Protein AF-A0A919LHZ7-F1 (afdb_monomer)

Mean predicted aligned error: 15.39 Å

pLDDT: mean 71.21, std 17.76, range [36.72, 90.56]

Structure (mmCIF, N/CA/C/O backbone):
data_AF-A0A919LHZ7-F1
#
_entry.id   AF-A0A919LHZ7-F1
#
loop_
_atom_site.group_PDB
_atom_site.id
_atom_site.type_symbol
_atom_site.label_atom_id
_atom_site.label_alt_id
_atom_site.label_comp_id
_atom_site.label_asym_id
_atom_site.label_entity_id
_atom_site.label_seq_id
_atom_site.pdbx_PDB_ins_code
_atom_site.Cartn_x
_atom_site.Cartn_y
_atom_site.Cartn_z
_atom_site.occupancy
_atom_site.B_iso_or_equiv
_atom_site.auth_seq_id
_atom_site.auth_comp_id
_atom_site.auth_asym_id
_atom_site.auth_atom_id
_atom_site.pdbx_PDB_model_num
ATOM 1 N N . MET A 1 1 ? 5.874 -13.457 20.932 1.00 38.28 1 MET A N 1
ATOM 2 C CA . MET A 1 1 ? 6.567 -12.184 20.633 1.00 38.28 1 MET A CA 1
ATOM 3 C C . MET A 1 1 ? 5.510 -11.170 20.214 1.00 38.28 1 MET A C 1
ATOM 5 O O . MET A 1 1 ? 5.205 -11.027 19.039 1.00 38.28 1 MET A O 1
ATOM 9 N N . SER A 1 2 ? 4.861 -10.580 21.219 1.00 45.81 2 SER A N 1
ATOM 10 C CA . SER A 1 2 ? 3.671 -9.735 21.088 1.00 45.81 2 SER A CA 1
ATOM 11 C C . SER A 1 2 ? 4.094 -8.275 21.215 1.00 45.81 2 SER A C 1
ATOM 13 O O . SER A 1 2 ? 4.614 -7.880 22.255 1.00 45.81 2 SER A O 1
ATOM 15 N N . ALA A 1 3 ? 3.925 -7.485 20.155 1.00 51.75 3 ALA A N 1
ATOM 16 C CA . ALA A 1 3 ? 4.200 -6.053 20.190 1.00 51.75 3 ALA A CA 1
ATOM 17 C C . ALA A 1 3 ? 3.060 -5.324 20.919 1.00 51.75 3 ALA A C 1
ATOM 19 O O . ALA A 1 3 ? 1.885 -5.505 20.598 1.00 51.75 3 ALA A O 1
ATOM 20 N N . GLY A 1 4 ? 3.430 -4.530 21.925 1.00 47.06 4 GLY A N 1
ATOM 21 C CA . GLY A 1 4 ? 2.524 -3.827 22.826 1.00 47.06 4 GLY A CA 1
ATOM 22 C C . GLY A 1 4 ? 1.516 -2.937 22.101 1.00 47.06 4 GLY A C 1
ATOM 23 O O . GLY A 1 4 ? 1.873 -1.977 21.420 1.00 47.06 4 GLY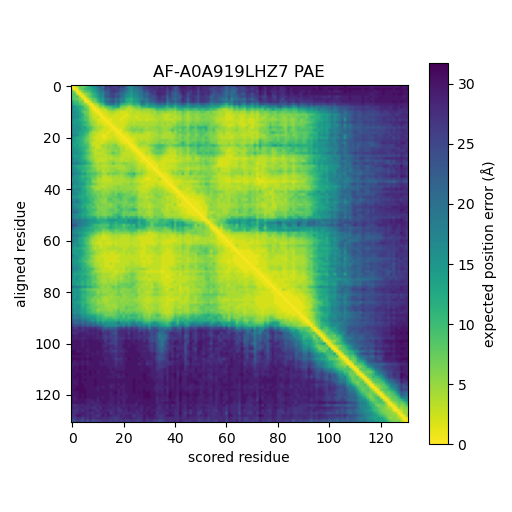 A O 1
ATOM 24 N N . THR A 1 5 ? 0.238 -3.248 22.304 1.00 53.88 5 THR A N 1
ATOM 25 C CA . THR A 1 5 ? -0.889 -2.359 22.016 1.00 53.88 5 THR A CA 1
ATOM 26 C C . THR A 1 5 ? -1.008 -1.378 23.179 1.00 53.88 5 THR A C 1
ATOM 28 O O . THR A 1 5 ? -1.475 -1.743 24.254 1.00 53.88 5 THR A O 1
ATOM 31 N N . GLY A 1 6 ? -0.555 -0.139 22.991 1.00 54.94 6 GLY A N 1
ATOM 32 C CA . GLY A 1 6 ? -0.866 0.946 23.922 1.00 54.94 6 GLY A CA 1
ATOM 33 C C . GLY A 1 6 ? -2.350 1.328 23.801 1.00 54.94 6 GLY A C 1
ATOM 34 O O . GLY A 1 6 ? -2.833 1.488 22.675 1.00 54.94 6 GLY A O 1
ATOM 35 N N . PRO A 1 7 ? -3.098 1.480 24.906 1.00 58.84 7 PRO A N 1
ATOM 36 C CA . PRO A 1 7 ? -4.520 1.792 24.853 1.00 58.84 7 PRO A CA 1
ATOM 37 C C . PRO A 1 7 ? -4.721 3.220 24.322 1.00 58.84 7 PRO A C 1
ATOM 39 O O . PRO A 1 7 ? -4.261 4.186 24.924 1.00 58.84 7 PRO A O 1
ATOM 42 N N . GLY A 1 8 ? -5.388 3.358 23.169 1.00 60.06 8 GLY A N 1
ATOM 43 C CA . GLY A 1 8 ? -5.963 4.636 22.720 1.00 60.06 8 GLY A CA 1
ATOM 44 C C . GLY A 1 8 ? -5.755 5.026 21.253 1.00 60.06 8 GLY A C 1
ATOM 45 O O . GLY A 1 8 ? -6.467 5.897 20.759 1.00 60.06 8 GLY A O 1
ATOM 46 N N . ARG A 1 9 ? -4.836 4.399 20.505 1.00 69.00 9 ARG A N 1
ATOM 47 C CA . ARG A 1 9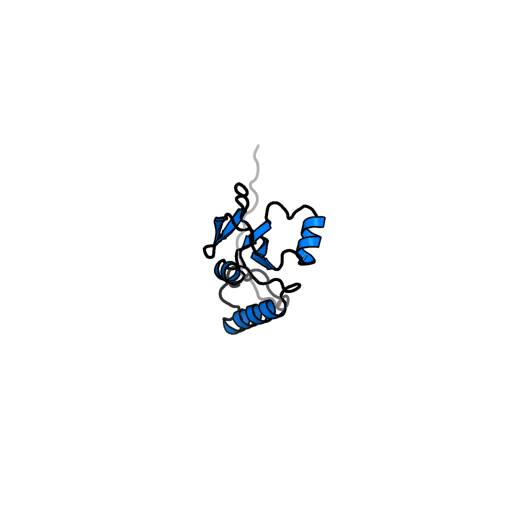 ? -4.625 4.746 19.083 1.00 69.00 9 ARG A CA 1
ATOM 48 C C . ARG A 1 9 ? -5.386 3.782 18.180 1.00 69.00 9 ARG A C 1
ATOM 50 O O . ARG A 1 9 ? -4.949 2.665 17.941 1.00 69.00 9 ARG A O 1
ATOM 57 N N . THR A 1 10 ? -6.539 4.226 17.686 1.00 79.94 10 THR A N 1
ATOM 58 C CA . THR A 1 10 ? -7.303 3.483 16.677 1.00 79.94 10 THR A CA 1
ATOM 59 C C . THR A 1 10 ? -6.821 3.870 15.282 1.00 79.94 10 THR A C 1
ATOM 61 O O . THR A 1 10 ? -6.900 5.036 14.896 1.00 79.94 10 THR A O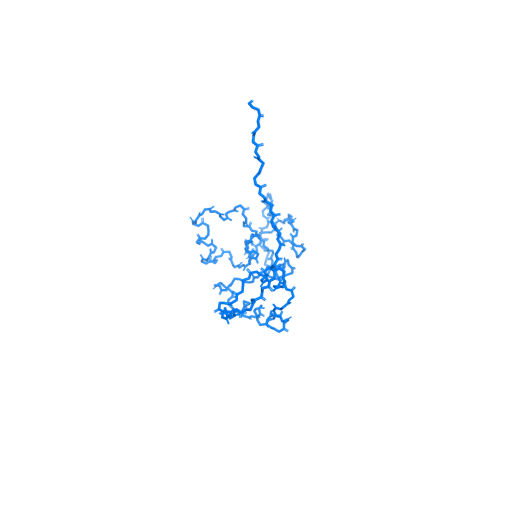 1
ATOM 64 N N . TYR A 1 11 ? -6.352 2.897 14.511 1.00 83.94 11 TYR A N 1
ATOM 65 C CA . TYR A 1 11 ? -5.941 3.070 13.122 1.00 83.94 11 TYR A CA 1
ATOM 66 C C . TYR A 1 11 ? -7.093 2.727 12.181 1.00 83.94 11 TYR A C 1
ATOM 68 O O . TYR A 1 11 ? -7.845 1.785 12.419 1.00 83.94 11 TYR A O 1
ATOM 76 N N . THR A 1 12 ? -7.237 3.489 11.096 1.00 87.00 12 THR A N 1
ATOM 77 C CA . THR A 1 12 ? -8.186 3.157 10.023 1.00 87.00 12 THR A CA 1
ATOM 78 C C . THR A 1 12 ? -7.448 2.371 8.948 1.00 87.00 12 THR A C 1
ATOM 80 O O . THR A 1 12 ? -6.592 2.924 8.253 1.00 87.00 12 THR A O 1
ATOM 83 N N . LEU A 1 13 ? -7.761 1.083 8.836 1.00 89.75 13 LEU A N 1
ATOM 84 C CA . LEU A 1 13 ? -7.218 0.173 7.830 1.00 89.75 13 LEU A CA 1
ATOM 85 C C . LEU A 1 13 ? -8.278 -0.133 6.774 1.00 89.75 13 LEU A C 1
ATOM 87 O O . LEU A 1 13 ? -9.464 0.041 7.020 1.00 89.75 13 LEU A O 1
ATOM 91 N N . LEU A 1 14 ? -7.864 -0.582 5.595 1.00 90.00 14 LEU A N 1
ATOM 92 C CA . LEU A 1 14 ? -8.768 -1.058 4.556 1.00 90.00 14 LEU A CA 1
ATOM 93 C C . LEU A 1 14 ? -8.847 -2.587 4.613 1.00 90.00 14 LEU A C 1
ATOM 95 O O . LEU A 1 14 ? -7.817 -3.264 4.593 1.00 90.00 14 LEU A O 1
ATOM 99 N N . GLY A 1 15 ? -10.066 -3.111 4.707 1.00 88.12 15 GLY A N 1
ATOM 100 C CA . GLY A 1 15 ? -10.342 -4.542 4.688 1.00 88.12 15 GLY A CA 1
ATOM 101 C C . GLY A 1 15 ? -10.276 -5.134 3.277 1.00 88.12 15 GLY A C 1
ATOM 102 O O . GLY A 1 15 ? -10.154 -4.387 2.299 1.00 88.12 15 GLY A O 1
ATOM 103 N N . PRO A 1 16 ? -10.393 -6.468 3.161 1.00 87.31 16 PRO A N 1
ATOM 104 C CA . PRO A 1 16 ? -10.371 -7.162 1.873 1.00 87.31 16 PRO A CA 1
ATOM 105 C C . PRO A 1 16 ? -11.554 -6.753 0.984 1.00 87.31 16 PRO A C 1
ATOM 107 O O . PRO A 1 16 ? -11.418 -6.716 -0.230 1.00 87.31 16 PRO A O 1
ATOM 110 N N . ASP A 1 17 ? -12.669 -6.325 1.578 1.00 84.81 17 ASP A N 1
ATOM 111 C CA . ASP A 1 17 ? -13.859 -5.846 0.860 1.00 84.81 17 ASP A CA 1
ATOM 112 C C . ASP A 1 17 ? -13.720 -4.405 0.336 1.00 84.81 17 ASP A C 1
ATOM 114 O O . ASP A 1 17 ? -14.680 -3.801 -0.144 1.00 84.81 17 ASP A O 1
ATOM 118 N N . GLY A 1 18 ? -12.551 -3.781 0.514 1.00 82.00 18 GLY A N 1
ATOM 119 C CA . GLY A 1 18 ? -12.330 -2.374 0.182 1.00 82.00 18 GLY A CA 1
ATOM 120 C C . GLY A 1 18 ? -12.988 -1.387 1.155 1.00 82.00 18 GLY A C 1
ATOM 121 O O . GLY A 1 18 ? -12.980 -0.177 0.908 1.00 82.00 18 GLY A O 1
ATOM 122 N N . ARG A 1 19 ? -13.547 -1.876 2.269 1.00 86.00 19 ARG A N 1
ATOM 123 C CA . ARG A 1 19 ? -14.194 -1.058 3.302 1.00 86.00 19 ARG A CA 1
ATOM 124 C C . ARG A 1 19 ? -13.199 -0.666 4.401 1.00 86.00 19 ARG A C 1
ATOM 126 O O . ARG A 1 19 ? -12.432 -1.519 4.851 1.00 86.00 19 ARG A O 1
ATOM 133 N N . PRO A 1 20 ? -13.181 0.603 4.847 1.00 87.56 20 PRO A N 1
ATOM 134 C CA . PRO A 1 20 ? -12.352 1.010 5.971 1.00 87.56 20 PRO A CA 1
ATOM 135 C C . PRO A 1 20 ? -12.883 0.412 7.283 1.00 87.56 20 PRO A C 1
ATOM 137 O O . PRO A 1 20 ? -14.077 0.498 7.560 1.00 87.56 20 PRO A O 1
ATOM 140 N N . TYR A 1 21 ? -11.999 -0.151 8.103 1.00 87.44 21 TYR A N 1
ATOM 141 C CA . TYR A 1 21 ? -12.295 -0.667 9.436 1.00 87.44 21 TYR A CA 1
ATOM 142 C C . TYR A 1 21 ? -11.303 -0.122 10.470 1.00 87.44 21 TYR A C 1
ATOM 144 O O . TYR A 1 21 ? -10.182 0.283 10.150 1.00 87.44 21 TYR A O 1
ATOM 152 N N . ARG A 1 22 ? -11.741 -0.077 11.729 1.00 88.06 22 ARG A N 1
ATOM 153 C CA . ARG A 1 22 ? -10.934 0.388 12.860 1.00 88.06 22 ARG A CA 1
ATOM 154 C C . ARG A 1 22 ? -10.140 -0.783 13.435 1.00 88.06 22 ARG A C 1
ATOM 156 O O . ARG A 1 22 ? -10.718 -1.816 13.747 1.00 88.06 22 ARG A O 1
ATOM 163 N N . SER A 1 23 ? -8.833 -0.605 13.584 1.00 84.75 23 SER A N 1
ATOM 164 C CA . SER A 1 23 ? -7.907 -1.592 14.143 1.00 84.75 23 SER A CA 1
ATOM 165 C C . SER A 1 23 ? -7.077 -0.963 15.256 1.00 84.75 23 SER A C 1
ATOM 167 O O . SER A 1 23 ? -6.660 0.191 15.151 1.00 84.75 23 SER A O 1
ATOM 169 N N . SER A 1 24 ? -6.809 -1.722 16.315 1.00 82.25 24 SER A N 1
ATOM 170 C CA . SER A 1 24 ? -5.832 -1.358 17.350 1.00 82.25 24 SER A CA 1
ATOM 171 C C . SER A 1 24 ? -4.386 -1.535 16.874 1.00 82.25 24 SER A C 1
ATOM 173 O O . SER A 1 24 ? -3.469 -0.932 17.426 1.00 82.25 24 SER A O 1
ATOM 175 N N . VAL A 1 25 ? -4.182 -2.332 15.822 1.00 82.88 25 VAL A N 1
ATOM 176 C CA . VAL A 1 25 ? -2.873 -2.624 15.234 1.00 82.88 25 VAL A CA 1
ATOM 177 C C . VAL A 1 25 ? -2.649 -1.726 14.013 1.00 82.88 25 VAL A C 1
ATOM 179 O O . VAL A 1 25 ? -3.547 -1.630 13.165 1.00 82.88 25 VAL A O 1
ATOM 182 N N . PRO A 1 26 ? -1.480 -1.074 13.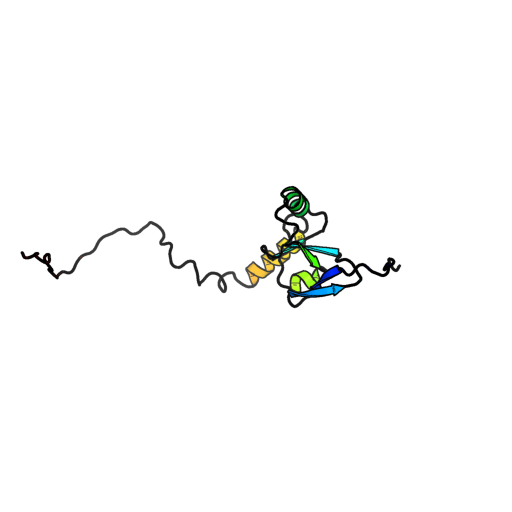883 1.00 83.44 26 PRO A N 1
ATOM 183 C CA . PRO A 1 26 ? -1.135 -0.334 12.677 1.00 83.44 26 PRO A CA 1
ATOM 184 C C . PRO A 1 26 ? -0.967 -1.283 11.482 1.00 83.44 26 PRO A C 1
ATOM 186 O O . PRO A 1 26 ? -0.474 -2.400 11.615 1.00 83.44 26 PRO A O 1
ATOM 189 N N . GLY A 1 27 ? -1.351 -0.828 10.290 1.00 84.50 27 GLY A N 1
ATOM 190 C CA . GLY A 1 27 ? -1.176 -1.612 9.067 1.00 84.50 27 GLY A CA 1
ATOM 191 C C . GLY A 1 27 ? 0.297 -1.726 8.670 1.00 84.50 27 GLY A C 1
ATOM 192 O O . GLY A 1 27 ? 1.047 -0.755 8.787 1.00 84.50 27 GLY A O 1
ATOM 193 N N . THR A 1 28 ? 0.710 -2.887 8.157 1.00 86.94 28 THR A N 1
ATOM 194 C CA . THR A 1 28 ? 2.093 -3.134 7.702 1.00 86.94 28 THR A CA 1
ATOM 195 C C . THR A 1 28 ? 2.339 -2.670 6.264 1.00 86.94 28 THR A C 1
ATOM 197 O O . THR A 1 28 ? 3.482 -2.449 5.848 1.00 86.94 28 THR A O 1
ATOM 200 N N . ARG A 1 29 ? 1.270 -2.503 5.476 1.00 88.38 29 ARG A N 1
ATOM 201 C CA . ARG A 1 29 ? 1.330 -2.059 4.078 1.00 88.38 29 ARG A CA 1
ATOM 202 C C . ARG A 1 29 ? 0.618 -0.725 3.905 1.00 88.38 29 ARG A C 1
ATOM 204 O O . ARG A 1 29 ? -0.399 -0.456 4.536 1.00 88.38 29 ARG A O 1
ATOM 211 N N . GLY A 1 30 ? 1.145 0.108 3.012 1.00 88.44 30 GLY A N 1
ATOM 212 C CA . GLY A 1 30 ? 0.553 1.395 2.652 1.00 88.44 30 GLY A CA 1
ATOM 213 C C . GLY A 1 30 ? 0.090 1.398 1.205 1.00 88.44 30 GLY A C 1
ATOM 214 O O . GLY A 1 30 ? 0.716 0.781 0.348 1.00 88.44 30 GLY A O 1
ATOM 215 N N . GLY A 1 31 ? -0.976 2.129 0.909 1.00 87.19 31 GLY A N 1
ATOM 216 C CA . GLY A 1 31 ? -1.480 2.268 -0.448 1.00 87.19 31 GLY A CA 1
ATOM 217 C C . GLY A 1 31 ? -2.009 3.650 -0.782 1.00 87.19 31 GLY A C 1
ATOM 218 O O . GLY A 1 31 ? -2.179 4.513 0.083 1.00 87.19 31 GLY A O 1
ATOM 219 N N . TYR A 1 32 ? -2.258 3.848 -2.074 1.00 84.88 32 TYR A N 1
ATOM 220 C CA . TYR A 1 32 ? -2.912 5.030 -2.616 1.00 84.88 32 TYR A CA 1
ATOM 221 C C . TYR A 1 32 ? -4.343 4.698 -3.002 1.00 84.88 32 TYR A C 1
ATOM 223 O O . TYR A 1 32 ? -4.557 3.846 -3.867 1.00 84.88 32 TYR A O 1
ATOM 231 N N . ARG A 1 33 ? -5.326 5.408 -2.445 1.00 82.31 33 ARG A N 1
ATOM 232 C CA . ARG A 1 33 ? -6.731 5.169 -2.794 1.00 82.31 33 ARG A CA 1
ATOM 233 C C . ARG A 1 33 ? -7.045 5.493 -4.259 1.00 82.31 33 ARG A C 1
ATOM 235 O O . ARG A 1 33 ? -7.682 4.683 -4.917 1.00 82.31 33 ARG A O 1
ATOM 242 N N . ARG A 1 34 ? -6.579 6.632 -4.795 1.00 80.19 34 ARG A N 1
ATOM 243 C CA . ARG A 1 34 ? -6.932 7.040 -6.175 1.00 80.19 34 ARG A CA 1
ATOM 244 C C . ARG A 1 34 ? -6.254 6.187 -7.248 1.00 80.19 34 ARG A C 1
ATOM 246 O O . ARG A 1 34 ? -6.875 5.849 -8.241 1.00 80.19 34 ARG A O 1
ATOM 253 N N . GLY A 1 35 ? -4.990 5.821 -7.038 1.00 77.06 35 GLY A N 1
ATOM 254 C CA . GLY A 1 35 ? -4.223 4.993 -7.979 1.00 77.06 35 GLY A CA 1
ATOM 255 C C . GLY A 1 35 ? -4.286 3.492 -7.700 1.00 77.06 35 GLY A C 1
ATOM 256 O O . GLY A 1 35 ? -3.509 2.758 -8.314 1.00 77.06 35 GLY A O 1
ATOM 257 N N . ARG A 1 36 ? -5.139 3.074 -6.745 1.00 85.88 36 ARG A N 1
ATOM 258 C CA . ARG A 1 36 ? -5.386 1.688 -6.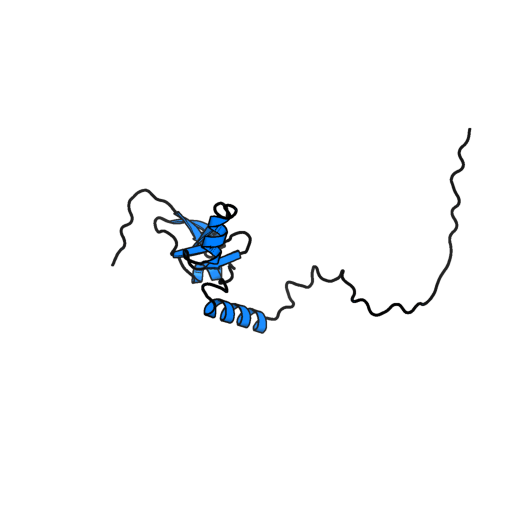301 1.00 85.88 36 ARG A CA 1
ATOM 259 C C . ARG A 1 36 ? -4.110 0.849 -6.257 1.00 85.88 36 ARG A C 1
ATOM 261 O O . ARG A 1 36 ? -4.055 -0.245 -6.800 1.00 85.88 36 ARG A O 1
ATOM 268 N N . LEU A 1 37 ? -3.055 1.396 -5.657 1.00 88.00 37 LEU A N 1
ATOM 269 C CA . LEU A 1 37 ? -1.752 0.738 -5.546 1.00 88.00 37 LEU A CA 1
ATOM 270 C C . LEU A 1 37 ? -1.420 0.478 -4.084 1.00 88.00 37 LEU A C 1
ATOM 272 O O . LEU A 1 37 ? -1.730 1.316 -3.238 1.00 88.00 37 LEU A O 1
ATOM 276 N N . TYR A 1 38 ? -0.768 -0.640 -3.796 1.00 90.56 38 TYR A N 1
ATOM 277 C CA . TYR A 1 38 ? -0.214 -0.942 -2.483 1.00 90.56 38 TYR A CA 1
ATOM 278 C C . TYR A 1 38 ? 1.298 -1.159 -2.571 1.00 90.56 38 TYR A C 1
ATOM 280 O O . TYR A 1 38 ? 1.860 -1.501 -3.614 1.00 90.56 38 TYR A O 1
ATOM 288 N N . GLY A 1 39 ? 1.979 -0.930 -1.459 1.00 89.38 39 GLY A N 1
ATOM 289 C CA . GLY A 1 39 ? 3.415 -1.081 -1.344 1.00 89.38 39 GLY A CA 1
ATOM 290 C C . GLY A 1 39 ? 3.878 -1.029 0.104 1.00 89.38 39 GLY A C 1
ATOM 291 O O . GLY A 1 39 ? 3.088 -1.044 1.052 1.00 89.38 39 GLY A O 1
ATOM 292 N N . ARG A 1 40 ? 5.198 -0.973 0.274 1.00 86.88 40 ARG A N 1
ATOM 293 C CA . ARG A 1 40 ? 5.812 -0.785 1.591 1.00 86.88 40 ARG A CA 1
ATOM 294 C C . ARG A 1 40 ? 5.624 0.651 2.074 1.00 86.88 40 ARG A C 1
ATOM 296 O O . ARG A 1 40 ? 5.549 1.574 1.261 1.00 86.88 40 ARG A O 1
ATOM 303 N N . LEU A 1 41 ? 5.594 0.833 3.393 1.00 83.25 41 LEU A N 1
ATOM 304 C CA . LEU A 1 41 ? 5.532 2.159 4.013 1.00 83.25 41 LEU A CA 1
ATOM 305 C C . LEU A 1 41 ? 6.761 3.013 3.657 1.00 83.25 41 LEU A C 1
ATOM 307 O O . LEU A 1 41 ? 6.601 4.212 3.446 1.00 83.25 41 LEU A O 1
ATOM 311 N N . ASP A 1 42 ? 7.914 2.367 3.458 1.00 80.31 42 ASP A N 1
ATOM 312 C CA . ASP A 1 42 ? 9.205 2.983 3.104 1.00 80.31 42 ASP A CA 1
ATOM 313 C C . ASP A 1 42 ? 9.475 3.014 1.591 1.00 80.31 42 ASP A C 1
ATOM 315 O O . ASP A 1 42 ? 10.615 3.095 1.136 1.00 80.31 42 ASP A O 1
ATOM 319 N N . CYS A 1 43 ? 8.438 2.875 0.760 1.00 81.31 43 CYS A N 1
ATOM 320 C CA . CYS A 1 43 ? 8.622 2.924 -0.688 1.00 81.31 43 CYS A CA 1
ATOM 321 C C . CYS A 1 43 ? 9.125 4.320 -1.120 1.00 81.31 43 CYS A C 1
ATOM 323 O O . CYS A 1 43 ? 8.474 5.313 -0.781 1.00 81.31 43 CYS A O 1
ATOM 325 N N . PRO A 1 44 ? 10.184 4.434 -1.950 1.00 80.19 44 PRO A N 1
ATOM 326 C CA . PRO A 1 44 ? 10.648 5.722 -2.471 1.00 80.19 44 PRO A CA 1
ATOM 327 C C . PRO A 1 44 ? 9.547 6.511 -3.190 1.00 80.19 44 PRO A C 1
ATOM 329 O O . PRO A 1 44 ? 9.474 7.730 -3.066 1.00 80.19 44 PRO A O 1
ATOM 332 N N . SER A 1 45 ? 8.637 5.829 -3.894 1.00 77.44 45 SER A N 1
ATOM 333 C CA . SER A 1 45 ? 7.471 6.469 -4.516 1.00 77.44 45 SER A CA 1
ATOM 334 C C . SER A 1 45 ? 6.499 7.038 -3.483 1.00 77.44 45 SER A C 1
ATOM 336 O O . SER A 1 45 ? 5.950 8.116 -3.696 1.00 77.44 45 SER A O 1
ATOM 338 N N . ALA A 1 46 ? 6.312 6.350 -2.352 1.00 78.75 46 ALA A N 1
ATOM 339 C CA . ALA A 1 46 ? 5.489 6.847 -1.254 1.00 78.75 46 ALA A CA 1
ATOM 340 C C . ALA A 1 46 ? 6.152 8.050 -0.568 1.00 78.75 46 ALA A C 1
ATOM 342 O O . ALA A 1 46 ? 5.482 9.050 -0.332 1.00 78.75 46 ALA A O 1
ATOM 343 N N . LEU A 1 47 ? 7.466 7.998 -0.325 1.00 81.75 47 LEU A N 1
ATOM 344 C CA . LEU A 1 47 ? 8.232 9.115 0.237 1.00 81.75 47 LEU A CA 1
ATOM 345 C C . LEU A 1 47 ? 8.206 10.343 -0.681 1.00 81.75 47 LEU A C 1
ATOM 347 O O . LEU A 1 47 ? 7.927 11.444 -0.219 1.00 81.75 47 LEU A O 1
ATOM 351 N N . ARG A 1 48 ? 8.393 10.159 -1.994 1.00 80.62 48 ARG A N 1
ATOM 352 C CA . ARG A 1 48 ? 8.257 11.239 -2.987 1.00 80.62 48 ARG A CA 1
ATOM 353 C C . ARG A 1 48 ? 6.852 11.837 -2.989 1.00 80.62 48 ARG A C 1
ATOM 355 O O . ARG A 1 48 ? 6.705 13.050 -3.082 1.00 80.62 48 ARG A O 1
ATOM 362 N N . ALA A 1 49 ? 5.814 11.011 -2.880 1.00 75.56 49 ALA A N 1
ATOM 363 C CA . ALA A 1 49 ? 4.436 11.492 -2.830 1.00 75.56 49 ALA A CA 1
ATOM 364 C C . ALA A 1 49 ? 4.125 12.246 -1.524 1.00 75.56 49 ALA A C 1
ATOM 366 O O . ALA A 1 49 ? 3.389 13.231 -1.544 1.00 75.56 49 ALA A O 1
ATOM 367 N N . LEU A 1 50 ? 4.719 11.821 -0.405 1.00 77.00 50 LEU A N 1
ATOM 368 C CA . LEU A 1 50 ? 4.657 12.540 0.867 1.00 77.00 50 LEU A CA 1
ATOM 369 C C . LEU A 1 50 ? 5.398 13.879 0.798 1.00 77.00 50 LEU A C 1
ATOM 371 O O . LEU A 1 50 ? 4.851 14.876 1.257 1.00 77.00 50 LEU A O 1
ATOM 375 N N . ALA A 1 51 ? 6.581 13.917 0.180 1.00 80.06 51 ALA A N 1
ATOM 376 C CA . ALA A 1 51 ? 7.348 15.144 -0.034 1.00 80.06 51 ALA A CA 1
ATOM 377 C C . ALA A 1 51 ? 6.588 16.160 -0.903 1.00 80.06 51 ALA A C 1
ATOM 379 O O . ALA A 1 51 ? 6.661 17.357 -0.662 1.00 80.06 51 ALA A O 1
ATOM 380 N N . ARG A 1 52 ? 5.792 15.683 -1.870 1.00 76.06 52 ARG A N 1
ATOM 381 C CA . ARG A 1 52 ? 4.908 16.523 -2.696 1.00 76.06 52 ARG A CA 1
ATOM 382 C C . ARG A 1 52 ? 3.658 17.020 -1.956 1.00 76.06 52 ARG A C 1
ATOM 384 O O . ARG A 1 52 ? 2.903 17.797 -2.515 1.00 76.06 52 ARG A O 1
ATOM 391 N N . GLY A 1 53 ? 3.373 16.559 -0.737 1.00 69.75 53 GLY A N 1
ATOM 392 C CA . GLY A 1 53 ? 2.262 17.053 0.092 1.00 69.75 53 GLY A CA 1
ATOM 393 C C . GLY A 1 53 ? 0.846 16.630 -0.340 1.00 69.75 53 GLY A C 1
ATOM 394 O O . GLY A 1 53 ? -0.030 16.486 0.509 1.00 69.75 53 GLY A O 1
ATOM 395 N N . HIS A 1 54 ? 0.605 16.322 -1.616 1.00 66.81 54 HIS A N 1
ATOM 396 C CA . HIS A 1 54 ? -0.733 16.021 -2.159 1.00 66.81 54 HIS A CA 1
ATOM 397 C C . HIS A 1 54 ? -1.274 14.608 -1.833 1.00 66.81 54 HIS A C 1
ATOM 399 O O . HIS A 1 54 ? -2.312 14.197 -2.354 1.00 66.81 54 HIS A O 1
ATOM 405 N N . TYR A 1 55 ? -0.564 13.822 -1.012 1.00 64.56 55 TYR A N 1
ATOM 406 C CA . TYR A 1 55 ? -0.794 12.376 -0.864 1.00 64.56 55 TYR A CA 1
ATOM 407 C C . TYR A 1 55 ? -1.287 11.933 0.526 1.00 64.56 55 TYR A C 1
ATOM 409 O O . TYR A 1 55 ? -1.777 10.813 0.674 1.00 64.56 55 TYR A O 1
ATOM 417 N N . ARG A 1 56 ? -1.199 12.787 1.557 1.00 68.19 56 ARG A N 1
ATOM 418 C CA . ARG A 1 56 ? -1.540 12.400 2.943 1.00 68.19 56 ARG A CA 1
ATOM 419 C C . ARG A 1 56 ? -3.017 12.032 3.127 1.00 68.19 56 ARG A C 1
ATOM 421 O O . ARG A 1 56 ? -3.306 11.045 3.791 1.00 68.19 56 ARG A O 1
ATOM 428 N N . THR A 1 57 ? -3.935 12.758 2.494 1.00 73.12 57 THR A N 1
ATOM 429 C CA . THR A 1 57 ? -5.397 12.576 2.628 1.00 73.12 57 THR A CA 1
ATOM 430 C C . THR A 1 57 ? -5.947 11.318 1.957 1.00 73.12 57 THR A C 1
ATOM 432 O O . THR A 1 57 ? -7.058 10.888 2.257 1.00 73.12 57 THR A O 1
ATOM 435 N N . HIS A 1 58 ? -5.195 10.710 1.041 1.00 81.25 58 HIS A N 1
ATOM 436 C CA . HIS A 1 58 ? -5.625 9.523 0.294 1.00 81.25 58 HIS A CA 1
ATOM 437 C C . HIS A 1 58 ? -4.746 8.298 0.564 1.00 81.25 58 HIS A C 1
ATOM 439 O O . HIS A 1 58 ? -4.851 7.293 -0.152 1.00 81.25 58 HIS A O 1
ATOM 445 N N . ARG A 1 59 ? -3.880 8.383 1.581 1.00 83.62 59 ARG A N 1
ATOM 446 C CA . ARG A 1 59 ? -3.065 7.267 2.047 1.00 83.62 59 ARG A CA 1
ATOM 447 C C . ARG A 1 59 ? -3.956 6.301 2.819 1.00 83.62 59 ARG A C 1
ATOM 449 O O . ARG A 1 59 ? -4.577 6.677 3.806 1.00 83.62 59 ARG A O 1
ATOM 456 N N . VAL A 1 60 ? -4.014 5.063 2.350 1.00 86.81 60 VAL A N 1
ATOM 457 C CA . VAL A 1 60 ? -4.703 3.959 3.028 1.00 86.81 60 VAL A CA 1
ATOM 458 C C . VAL A 1 60 ? -3.671 2.984 3.571 1.00 86.81 60 VAL A C 1
ATOM 460 O O . VAL A 1 60 ? -2.547 2.923 3.067 1.00 86.81 60 VAL A O 1
ATOM 463 N N . PHE A 1 61 ? -4.041 2.229 4.595 1.00 89.12 61 PHE A N 1
ATOM 464 C CA . PHE A 1 61 ? -3.183 1.224 5.209 1.00 89.12 61 PHE A CA 1
ATOM 465 C C . PHE A 1 61 ? -3.886 -0.127 5.185 1.00 89.12 61 PHE A C 1
ATOM 467 O O . PHE A 1 61 ? -5.102 -0.187 5.337 1.00 89.12 61 PHE A O 1
ATOM 474 N N . PHE A 1 62 ? -3.124 -1.197 5.012 1.00 89.69 62 PHE A N 1
ATOM 475 C CA . PHE A 1 62 ? -3.624 -2.568 5.036 1.00 89.69 62 PHE A CA 1
ATOM 476 C C . PHE A 1 62 ? -2.905 -3.346 6.128 1.00 89.69 62 PHE A C 1
ATOM 478 O O . PHE A 1 62 ? -1.721 -3.097 6.383 1.00 89.69 62 PHE A O 1
ATOM 485 N N . ALA A 1 63 ? -3.615 -4.289 6.747 1.00 88.44 63 ALA A N 1
ATOM 486 C CA . ALA A 1 63 ? -3.012 -5.238 7.676 1.00 88.44 63 ALA A CA 1
ATOM 487 C C . ALA A 1 63 ? -1.933 -6.067 6.968 1.00 88.44 63 ALA A C 1
ATOM 489 O O . ALA A 1 63 ? -0.792 -6.078 7.422 1.00 88.44 63 ALA A O 1
ATOM 490 N N . ASP A 1 64 ? -2.272 -6.618 5.796 1.00 87.38 64 ASP A N 1
ATOM 491 C CA . ASP A 1 64 ? -1.435 -7.553 5.049 1.00 87.38 64 ASP A CA 1
ATOM 492 C C . ASP A 1 64 ? -1.490 -7.316 3.537 1.00 87.38 64 ASP A C 1
ATOM 494 O O . ASP A 1 64 ? -2.351 -6.614 3.000 1.00 87.38 64 ASP A O 1
ATOM 498 N N . GLU A 1 65 ? -0.556 -7.946 2.826 1.00 86.62 65 GLU A N 1
ATOM 499 C CA . GLU A 1 65 ? -0.520 -7.940 1.364 1.00 86.62 65 GLU A CA 1
ATOM 500 C C . GLU A 1 65 ? -1.722 -8.663 0.744 1.00 86.62 65 GLU A C 1
ATOM 502 O O . GLU A 1 65 ? -2.300 -8.157 -0.217 1.00 86.62 65 GLU A O 1
ATOM 507 N N . ALA A 1 66 ? -2.148 -9.791 1.320 1.00 87.06 66 ALA A N 1
ATOM 508 C CA . ALA A 1 66 ? -3.318 -10.530 0.846 1.00 87.06 66 ALA A CA 1
ATOM 509 C C . ALA A 1 66 ? -4.590 -9.666 0.886 1.00 87.06 66 ALA A C 1
ATOM 511 O O . ALA A 1 66 ? -5.342 -9.628 -0.085 1.00 87.06 66 ALA A O 1
ATOM 512 N N . THR A 1 67 ? -4.774 -8.892 1.960 1.00 87.62 67 THR A N 1
ATOM 513 C CA . THR A 1 67 ? -5.886 -7.946 2.121 1.00 87.62 67 THR A CA 1
ATOM 514 C C . THR A 1 67 ? -5.879 -6.867 1.041 1.00 87.62 67 THR A C 1
ATOM 516 O O . THR A 1 67 ? -6.927 -6.527 0.497 1.00 87.62 67 THR A O 1
ATOM 519 N N . ALA A 1 68 ? -4.701 -6.346 0.689 1.00 88.19 68 ALA A N 1
ATOM 520 C CA . ALA A 1 68 ? -4.574 -5.346 -0.367 1.00 88.19 68 ALA A CA 1
ATOM 521 C C . ALA A 1 68 ? -4.925 -5.916 -1.751 1.00 88.19 68 ALA A C 1
ATOM 523 O O . ALA A 1 68 ? -5.615 -5.261 -2.534 1.00 88.19 68 ALA A O 1
ATOM 524 N N . VAL A 1 69 ? -4.487 -7.145 -2.039 1.00 87.62 69 VAL A N 1
ATOM 525 C CA . VAL A 1 69 ? -4.811 -7.838 -3.292 1.00 87.62 69 VAL A CA 1
ATOM 526 C C . VAL A 1 69 ? -6.307 -8.147 -3.374 1.00 87.62 69 VAL A C 1
ATOM 528 O O . VAL A 1 69 ? -6.915 -7.867 -4.405 1.00 87.62 69 VAL A O 1
ATOM 531 N N . ALA A 1 70 ? -6.913 -8.644 -2.291 1.00 87.56 70 ALA A N 1
ATOM 532 C CA . ALA A 1 70 ? -8.351 -8.913 -2.213 1.00 87.56 70 ALA A CA 1
ATOM 533 C C . ALA A 1 70 ? -9.190 -7.641 -2.427 1.00 87.56 70 ALA A C 1
ATOM 535 O O . ALA A 1 70 ? -10.170 -7.664 -3.164 1.00 87.56 70 ALA A O 1
ATOM 536 N N . ALA A 1 71 ? -8.729 -6.501 -1.900 1.00 86.50 71 ALA A N 1
ATOM 537 C CA . ALA A 1 71 ? -9.356 -5.197 -2.114 1.00 86.50 71 ALA A CA 1
ATOM 538 C C . ALA A 1 71 ? -9.182 -4.635 -3.544 1.00 86.50 71 ALA A C 1
ATOM 540 O O . ALA A 1 71 ? -9.635 -3.523 -3.837 1.00 86.50 71 ALA A O 1
ATOM 541 N N . GLY A 1 72 ? -8.495 -5.357 -4.436 1.00 86.56 72 GLY A N 1
ATOM 542 C CA . GLY A 1 72 ? -8.270 -4.957 -5.824 1.00 86.56 72 GLY A CA 1
ATOM 543 C C . GLY A 1 72 ? -7.176 -3.904 -5.999 1.00 86.56 72 GLY A C 1
ATOM 544 O O . GLY A 1 72 ? -7.225 -3.116 -6.947 1.00 86.56 72 GLY A O 1
ATOM 545 N N . TYR A 1 73 ? -6.201 -3.844 -5.087 1.00 88.88 73 TYR A N 1
ATOM 546 C CA . TYR A 1 73 ? -5.045 -2.962 -5.231 1.00 88.88 73 TYR A CA 1
ATOM 547 C C . TYR A 1 73 ? -3.910 -3.674 -5.969 1.00 88.88 73 TYR A C 1
ATOM 549 O O . TYR A 1 73 ? -3.600 -4.836 -5.711 1.00 88.88 73 TYR A O 1
ATOM 557 N N . ARG A 1 74 ? -3.228 -2.947 -6.859 1.00 88.50 74 ARG A N 1
ATOM 558 C CA . ARG A 1 74 ? -2.056 -3.456 -7.580 1.00 88.50 74 ARG A CA 1
ATOM 559 C C . ARG A 1 74 ? -0.768 -3.297 -6.760 1.00 88.50 74 ARG A C 1
ATOM 561 O O . ARG A 1 74 ? -0.585 -2.258 -6.119 1.00 88.50 74 ARG A O 1
ATOM 568 N N . PRO A 1 75 ? 0.163 -4.258 -6.819 1.00 89.69 75 PRO A N 1
ATOM 569 C CA . PRO A 1 75 ? 1.489 -4.106 -6.223 1.00 89.69 75 PRO A CA 1
ATOM 570 C C . PRO A 1 75 ? 2.276 -2.974 -6.894 1.00 89.69 75 PRO A C 1
ATOM 572 O O . PRO A 1 75 ? 2.204 -2.759 -8.103 1.00 89.69 75 PRO A O 1
ATOM 575 N N . CYS A 1 76 ? 3.066 -2.243 -6.115 1.00 86.50 76 CYS A N 1
ATOM 576 C CA . CYS A 1 76 ? 3.947 -1.210 -6.643 1.00 86.50 76 CYS A CA 1
ATOM 577 C C . CYS A 1 76 ? 5.168 -1.824 -7.350 1.00 86.50 76 CYS A C 1
ATOM 579 O O . CYS A 1 76 ? 5.961 -2.525 -6.723 1.00 86.50 76 CYS A O 1
ATOM 581 N N . ALA A 1 77 ? 5.380 -1.461 -8.618 1.00 84.50 77 ALA A N 1
ATOM 582 C CA . ALA A 1 77 ? 6.521 -1.914 -9.421 1.00 84.50 77 ALA A CA 1
ATOM 583 C C . ALA A 1 77 ? 7.900 -1.530 -8.844 1.00 84.50 77 ALA A C 1
ATOM 585 O O . ALA A 1 77 ? 8.888 -2.183 -9.155 1.00 84.50 77 ALA A O 1
ATOM 586 N N . VAL A 1 78 ? 7.975 -0.492 -7.999 1.00 83.88 78 VAL A N 1
ATOM 587 C CA . VAL A 1 78 ? 9.242 0.009 -7.435 1.00 83.88 78 VAL A CA 1
ATOM 588 C C . VAL A 1 78 ? 9.667 -0.781 -6.200 1.00 83.88 78 VAL A C 1
ATOM 590 O O . VAL A 1 78 ? 10.806 -1.222 -6.113 1.00 83.88 78 VAL A O 1
ATOM 593 N N . CYS A 1 79 ? 8.775 -0.957 -5.219 1.00 84.94 79 CYS A N 1
ATOM 594 C CA . CYS A 1 79 ? 9.133 -1.650 -3.974 1.00 84.94 79 CYS A CA 1
ATOM 595 C C . CYS A 1 79 ? 8.822 -3.151 -3.982 1.00 84.94 79 CYS A C 1
ATOM 597 O O . CYS A 1 79 ? 9.329 -3.864 -3.119 1.00 84.94 79 CYS A O 1
ATOM 599 N N . LEU A 1 80 ? 7.968 -3.619 -4.897 1.00 84.50 80 LEU A N 1
ATOM 600 C CA . LEU A 1 80 ? 7.540 -5.015 -5.008 1.00 84.50 80 LEU A CA 1
ATOM 601 C C . LEU A 1 80 ? 7.572 -5.479 -6.481 1.00 84.50 80 LEU A C 1
ATOM 603 O O . LEU A 1 80 ? 6.529 -5.836 -7.035 1.00 84.50 80 LEU A O 1
ATOM 607 N N . PRO A 1 81 ? 8.752 -5.497 -7.133 1.00 85.50 81 PRO A N 1
ATOM 608 C CA . PRO A 1 81 ? 8.865 -5.860 -8.547 1.00 85.50 81 PRO A CA 1
ATOM 609 C C . PRO A 1 81 ? 8.410 -7.300 -8.820 1.00 85.50 81 PRO A C 1
ATOM 611 O O . PRO A 1 81 ? 7.703 -7.541 -9.794 1.00 85.50 81 PRO A O 1
ATOM 614 N N . THR A 1 82 ? 8.717 -8.248 -7.927 1.00 87.88 82 THR A N 1
ATOM 615 C CA . THR A 1 82 ? 8.311 -9.658 -8.065 1.00 87.88 82 THR A CA 1
ATOM 616 C C . THR A 1 82 ? 6.794 -9.834 -8.000 1.00 87.88 82 THR A C 1
ATOM 618 O O . THR A 1 82 ? 6.208 -10.526 -8.831 1.00 87.88 82 THR A O 1
ATOM 621 N N . ALA A 1 83 ? 6.132 -9.186 -7.034 1.00 87.25 83 ALA A N 1
ATOM 622 C CA . ALA A 1 83 ? 4.674 -9.230 -6.924 1.00 87.25 83 ALA A CA 1
ATOM 623 C C . ALA A 1 83 ? 4.012 -8.536 -8.124 1.00 87.25 83 ALA A C 1
ATOM 625 O O . ALA A 1 83 ? 3.015 -9.029 -8.646 1.00 87.25 83 ALA A O 1
ATOM 626 N N . TYR A 1 84 ? 4.602 -7.436 -8.604 1.00 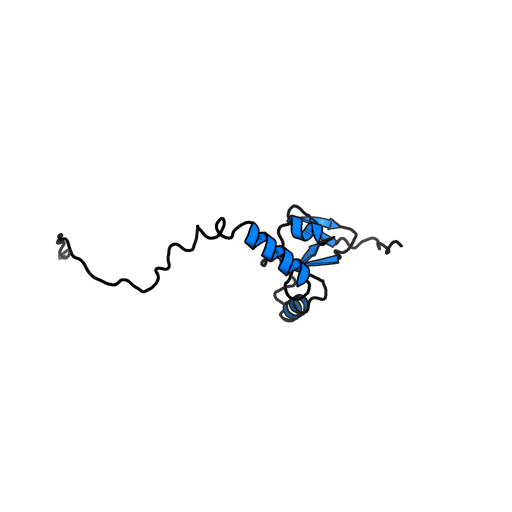87.88 84 TYR A N 1
ATOM 627 C CA . TYR A 1 84 ? 4.153 -6.736 -9.804 1.00 87.88 84 TYR A CA 1
ATOM 628 C C . TYR A 1 84 ? 4.280 -7.571 -11.076 1.00 87.88 84 TYR A C 1
ATOM 630 O O . TYR A 1 84 ? 3.329 -7.622 -11.851 1.00 87.88 84 TYR A O 1
ATOM 638 N N . ALA A 1 85 ? 5.393 -8.280 -11.267 1.00 86.94 85 ALA A N 1
ATOM 639 C CA . ALA A 1 85 ? 5.564 -9.199 -12.387 1.00 86.94 85 ALA A CA 1
ATOM 640 C C . ALA A 1 85 ? 4.513 -10.320 -12.360 1.00 86.94 85 ALA A C 1
ATOM 642 O O . ALA A 1 85 ? 3.876 -10.581 -13.375 1.00 86.94 85 ALA A O 1
ATOM 643 N N . ARG A 1 86 ? 4.252 -10.915 -11.186 1.00 87.12 86 ARG A N 1
ATOM 644 C CA . ARG A 1 86 ? 3.198 -11.933 -11.012 1.00 87.12 86 ARG A CA 1
ATOM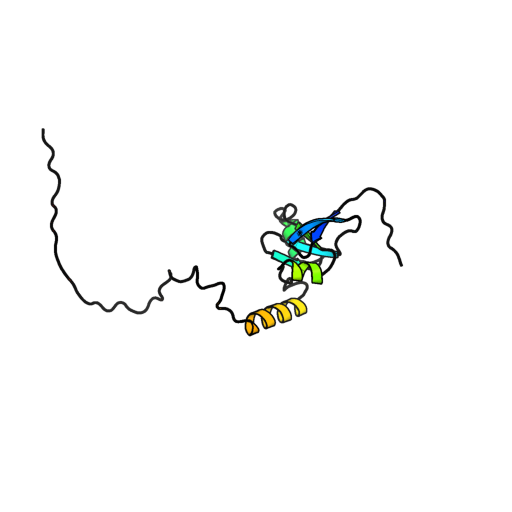 645 C C . ARG A 1 86 ? 1.800 -11.386 -11.279 1.00 87.12 86 ARG A C 1
ATOM 647 O O . ARG A 1 86 ? 0.981 -12.065 -11.886 1.00 87.12 86 ARG A O 1
ATOM 654 N N . TRP A 1 87 ? 1.511 -10.172 -10.814 1.00 87.12 87 TRP A N 1
ATOM 655 C CA . TRP A 1 87 ? 0.247 -9.503 -11.104 1.00 87.12 87 TRP A CA 1
ATOM 656 C C . TRP A 1 87 ? 0.089 -9.260 -12.607 1.00 87.12 87 TRP A C 1
ATOM 658 O O . TRP A 1 87 ? -0.931 -9.644 -13.160 1.00 87.12 87 TRP A O 1
ATOM 668 N N . LYS A 1 88 ? 1.115 -8.725 -13.280 1.00 85.06 88 LYS A N 1
ATOM 669 C CA . LYS A 1 88 ? 1.087 -8.493 -14.728 1.00 85.06 88 LYS A CA 1
ATOM 670 C C . LYS A 1 88 ? 0.905 -9.794 -15.513 1.00 85.06 88 LYS A C 1
ATOM 672 O O . LYS A 1 88 ? 0.032 -9.850 -16.362 1.00 85.06 88 LYS A O 1
ATOM 677 N N . ALA A 1 89 ? 1.651 -10.846 -15.174 1.00 85.75 89 ALA A N 1
ATOM 678 C CA . ALA A 1 89 ? 1.522 -12.151 -15.820 1.00 85.75 89 ALA A CA 1
ATOM 679 C C . ALA A 1 89 ? 0.105 -12.731 -15.685 1.00 85.75 89 ALA A C 1
ATOM 681 O O . ALA A 1 89 ? -0.402 -13.305 -16.639 1.00 85.75 89 ALA A O 1
ATOM 682 N N . ARG A 1 90 ? -0.557 -12.529 -14.534 1.00 82.38 90 ARG A N 1
ATOM 683 C CA . ARG A 1 90 ? -1.971 -12.895 -14.347 1.00 82.38 90 ARG A CA 1
ATOM 684 C C . ARG A 1 90 ? -2.927 -12.065 -15.199 1.00 82.38 90 ARG A C 1
ATOM 686 O O . ARG A 1 90 ? -3.936 -12.597 -15.627 1.00 82.38 90 ARG A O 1
ATOM 693 N N . GLN A 1 91 ? -2.637 -10.785 -15.434 1.00 74.81 91 GLN A N 1
ATOM 694 C CA . GLN A 1 91 ? -3.446 -9.949 -16.330 1.00 74.81 91 GLN A CA 1
ATOM 695 C C . GLN A 1 91 ? -3.263 -10.354 -17.799 1.00 74.81 91 GLN A C 1
ATOM 697 O O . GLN A 1 91 ? -4.226 -10.339 -18.553 1.00 74.81 91 GLN A O 1
ATOM 702 N N . GLU A 1 92 ? -2.045 -10.734 -18.186 1.00 69.50 92 GLU A N 1
ATOM 703 C CA . GLU A 1 92 ? -1.725 -11.227 -19.530 1.00 69.50 92 GLU A CA 1
ATOM 704 C C . GLU A 1 92 ? -2.443 -12.555 -19.809 1.00 69.50 92 GLU A C 1
ATOM 706 O O . GLU A 1 92 ? -3.073 -12.717 -20.849 1.00 69.50 92 GLU A O 1
ATOM 711 N N . SER A 1 93 ? -2.416 -13.486 -18.845 1.00 59.19 93 SER A N 1
ATOM 712 C CA . SER A 1 93 ? -3.081 -14.786 -18.971 1.00 59.19 93 SER A CA 1
ATOM 713 C C . SER A 1 93 ? -4.594 -14.733 -18.755 1.00 59.19 93 SER A C 1
ATOM 715 O O . SER A 1 93 ? -5.304 -15.582 -19.283 1.00 59.19 93 SER A O 1
ATOM 717 N N . ALA A 1 94 ? -5.104 -13.732 -18.030 1.00 58.34 94 ALA A N 1
ATOM 718 C CA . ALA A 1 94 ? -6.536 -13.440 -17.950 1.00 58.34 94 ALA A CA 1
ATOM 719 C C . ALA A 1 94 ? -7.071 -12.659 -19.169 1.00 58.34 94 ALA A C 1
ATOM 721 O O . ALA A 1 94 ? -8.281 -12.484 -19.283 1.00 58.34 94 ALA A O 1
ATOM 722 N N . GLY A 1 95 ? -6.198 -12.227 -20.087 1.00 47.19 95 GLY A N 1
ATOM 723 C CA . GLY A 1 95 ? -6.566 -11.534 -21.321 1.00 47.19 95 GLY A CA 1
ATOM 724 C C . GLY A 1 95 ? -6.915 -10.040 -21.132 1.00 47.19 95 GLY A C 1
ATOM 725 O O . GLY A 1 95 ? -7.625 -9.673 -20.195 1.00 47.19 95 GLY A O 1
ATOM 726 N N . PRO A 1 96 ? -6.478 -9.142 -22.040 1.00 48.38 96 PRO A N 1
ATOM 727 C CA . PRO A 1 96 ? -6.592 -7.688 -21.875 1.00 48.38 96 PRO A CA 1
ATOM 728 C C . PRO A 1 96 ? -7.858 -7.038 -22.487 1.00 48.38 96 PRO A C 1
ATOM 730 O O . PRO A 1 96 ? -7.912 -5.816 -22.587 1.00 48.38 96 PRO A O 1
ATOM 733 N N . HIS A 1 97 ? -8.902 -7.794 -22.859 1.00 49.75 97 HIS A N 1
ATOM 734 C CA . HIS A 1 97 ? -10.020 -7.287 -23.689 1.00 49.75 97 HIS A CA 1
ATOM 735 C C . HIS A 1 97 ? -11.412 -7.190 -23.020 1.00 49.75 97 HIS A C 1
ATOM 737 O O . HIS A 1 97 ? -12.407 -7.101 -23.727 1.00 49.75 97 HIS A O 1
ATOM 743 N N . ALA A 1 98 ? -11.537 -7.181 -21.686 1.00 44.44 98 ALA A N 1
ATOM 744 C CA . ALA A 1 98 ? -12.859 -7.029 -21.036 1.00 44.44 98 ALA A CA 1
ATOM 745 C C . ALA A 1 98 ? -13.149 -5.622 -20.471 1.00 44.44 98 ALA A C 1
ATOM 747 O O . ALA A 1 98 ? -14.308 -5.264 -20.285 1.00 44.44 98 ALA A O 1
ATOM 748 N N . ALA A 1 99 ? -12.125 -4.806 -20.190 1.00 42.59 99 ALA A N 1
ATOM 749 C CA . ALA A 1 99 ? -12.305 -3.482 -19.571 1.00 42.59 99 ALA A CA 1
ATOM 750 C C . ALA A 1 99 ? -11.921 -2.295 -20.479 1.00 42.59 99 ALA A C 1
ATOM 752 O O . ALA A 1 99 ? -12.180 -1.149 -20.114 1.00 42.59 99 ALA A O 1
ATOM 753 N N . ASP A 1 100 ? -11.344 -2.563 -21.656 1.00 44.56 100 ASP A N 1
ATOM 754 C CA . ASP A 1 100 ? -10.913 -1.570 -22.656 1.00 44.56 100 ASP A CA 1
ATOM 755 C C . ASP A 1 100 ? -11.688 -1.710 -23.984 1.00 44.56 100 ASP A C 1
ATOM 757 O O . ASP A 1 100 ? -11.129 -1.617 -25.068 1.00 44.56 100 ASP A O 1
ATOM 761 N N . SER A 1 101 ? -12.998 -1.978 -23.920 1.00 44.44 101 SER A N 1
ATOM 762 C CA . SER A 1 101 ? -13.891 -1.908 -25.098 1.00 44.44 101 SER A CA 1
ATOM 763 C C . SER A 1 101 ? -14.917 -0.775 -25.011 1.00 44.44 101 SER A C 1
ATOM 765 O O . SER A 1 101 ? -15.678 -0.572 -25.944 1.00 44.44 101 SER A O 1
ATOM 767 N N . ALA A 1 102 ? -14.941 0.001 -23.922 1.00 44.53 102 ALA A N 1
ATOM 768 C CA . ALA A 1 102 ? -15.944 1.058 -23.734 1.00 44.53 102 ALA A CA 1
ATOM 769 C C . ALA A 1 102 ? -15.434 2.489 -24.003 1.00 44.53 102 ALA A C 1
ATOM 771 O O . ALA A 1 102 ? -16.211 3.433 -23.883 1.00 44.53 102 ALA A O 1
ATOM 772 N N . ARG A 1 103 ? -14.143 2.700 -24.315 1.00 49.19 103 ARG A N 1
ATOM 773 C CA . ARG A 1 103 ? -13.584 4.062 -24.493 1.00 49.19 103 ARG A CA 1
ATOM 774 C C . ARG A 1 103 ? -12.661 4.280 -25.691 1.00 49.19 103 ARG A C 1
ATOM 776 O O . ARG A 1 103 ? -12.341 5.433 -25.963 1.00 49.19 103 ARG A O 1
ATOM 783 N N . SER A 1 104 ? -12.288 3.234 -26.422 1.00 46.06 104 SER A N 1
ATOM 784 C CA . SER A 1 104 ? -11.327 3.335 -27.531 1.00 46.06 104 SER A CA 1
ATOM 785 C C . SER A 1 104 ? -11.957 3.140 -28.919 1.00 46.06 104 SER A C 1
ATOM 787 O O . SER A 1 104 ? -11.246 2.855 -29.871 1.00 46.06 104 SER A O 1
ATOM 789 N N . GLU A 1 105 ? -13.269 3.364 -29.071 1.00 48.41 105 GLU A N 1
ATOM 790 C CA . GLU A 1 105 ? -13.931 3.511 -30.385 1.00 48.41 105 GLU A CA 1
ATOM 791 C C . GLU A 1 105 ? -14.196 4.987 -30.740 1.00 48.41 105 GLU A C 1
ATOM 793 O O . GLU A 1 105 ? -15.248 5.359 -31.250 1.00 48.41 105 GLU A O 1
ATOM 798 N N . THR A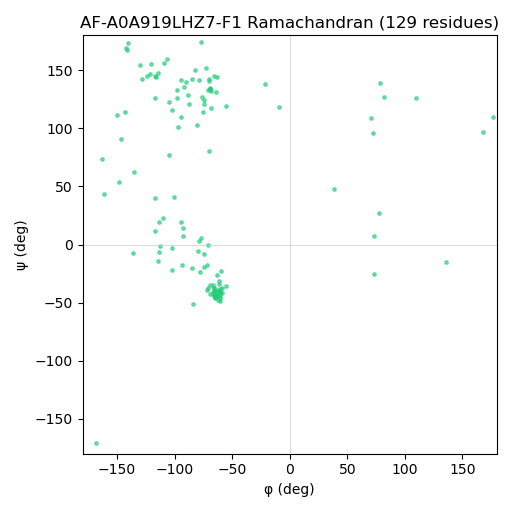 1 106 ? -13.249 5.887 -30.454 1.00 53.31 106 THR A N 1
ATOM 799 C CA . THR A 1 106 ? -13.215 7.223 -31.087 1.00 53.31 106 THR A CA 1
ATOM 800 C C . THR A 1 106 ? -11.777 7.717 -31.239 1.00 53.31 106 THR A C 1
ATOM 802 O O . THR A 1 106 ? -11.419 8.806 -30.797 1.00 53.31 106 THR A O 1
ATOM 805 N N . PHE A 1 107 ? -10.922 6.907 -31.862 1.00 45.97 107 PHE A N 1
ATOM 806 C CA . PHE A 1 107 ? -9.681 7.419 -32.442 1.00 45.97 107 PHE A CA 1
ATOM 807 C C . PHE A 1 107 ? -9.331 6.630 -33.714 1.00 45.97 107 PHE A C 1
ATOM 809 O O . PHE A 1 107 ? -8.703 5.575 -33.631 1.00 45.97 107 PHE A O 1
ATOM 816 N N . PRO A 1 108 ? -9.784 7.071 -34.902 1.00 45.28 108 PRO A N 1
ATOM 817 C CA . PRO A 1 108 ? -9.477 6.370 -36.144 1.00 45.28 108 PRO A CA 1
ATOM 818 C C . PRO A 1 108 ? -7.981 6.513 -36.489 1.00 45.28 108 PRO A C 1
ATOM 820 O O . PRO A 1 108 ? -7.456 7.630 -36.439 1.00 45.28 108 PRO A O 1
ATOM 823 N N . PRO A 1 109 ? -7.274 5.431 -36.873 1.00 41.69 109 PRO A N 1
ATOM 824 C CA . PRO A 1 109 ? -5.921 5.541 -37.400 1.00 41.69 109 PRO A CA 1
ATOM 825 C C . PRO A 1 109 ? -5.929 6.214 -38.781 1.00 41.69 109 PRO A C 1
ATOM 827 O O . PRO A 1 109 ? -6.732 5.912 -39.666 1.00 41.69 109 PRO A O 1
ATOM 830 N N . ALA A 1 110 ? -5.009 7.160 -38.947 1.00 45.56 110 ALA A N 1
ATOM 831 C CA . ALA A 1 110 ? -4.827 7.994 -40.125 1.00 45.56 110 ALA A CA 1
ATOM 832 C C . ALA A 1 110 ? -4.278 7.199 -41.325 1.00 45.56 110 ALA A C 1
ATOM 834 O O . ALA A 1 110 ? -3.081 7.238 -41.582 1.00 45.56 110 ALA A O 1
ATOM 835 N N . ALA A 1 111 ? -5.125 6.471 -42.064 1.00 42.81 111 ALA A N 1
ATOM 836 C CA . ALA A 1 111 ? -4.681 5.793 -43.291 1.00 42.81 111 ALA A CA 1
ATOM 837 C C . ALA A 1 111 ? -5.809 5.374 -44.259 1.00 42.81 111 ALA A C 1
ATOM 839 O O . ALA A 1 111 ? -5.768 4.272 -44.786 1.00 42.81 111 ALA A O 1
ATOM 840 N N . ALA A 1 112 ? -6.824 6.203 -44.529 1.00 42.47 112 ALA A N 1
ATOM 841 C CA . ALA A 1 112 ? -7.750 5.926 -45.643 1.00 42.47 112 ALA A CA 1
ATOM 842 C C . ALA A 1 112 ? -8.566 7.162 -46.044 1.00 42.47 112 ALA A C 1
ATOM 844 O O . ALA A 1 112 ? -9.755 7.265 -45.762 1.00 42.47 112 ALA A O 1
ATOM 845 N N . ARG A 1 113 ? -7.942 8.132 -46.719 1.00 44.59 113 ARG A N 1
ATOM 846 C CA . ARG A 1 113 ? -8.687 9.168 -47.450 1.00 44.59 113 ARG A CA 1
ATOM 847 C C . ARG A 1 113 ? -8.610 8.875 -48.942 1.00 44.59 113 ARG A C 1
ATOM 849 O O . ARG A 1 113 ? -7.844 9.502 -49.665 1.00 44.59 113 ARG A O 1
ATOM 856 N N . ARG A 1 114 ? -9.402 7.900 -49.398 1.00 43.69 114 ARG A N 1
ATOM 857 C CA . ARG A 1 114 ? -9.816 7.822 -50.803 1.00 43.69 114 ARG A CA 1
ATOM 858 C C . ARG A 1 114 ? -11.325 7.960 -50.895 1.00 43.69 114 ARG A C 1
ATOM 860 O O . ARG A 1 114 ? -12.078 7.306 -50.185 1.00 43.69 114 ARG A O 1
ATOM 867 N N . ALA A 1 115 ? -11.689 8.920 -51.728 1.00 43.47 115 ALA A N 1
ATOM 868 C CA . ALA A 1 115 ? -12.998 9.493 -51.901 1.00 43.47 115 ALA A CA 1
ATOM 869 C C . ALA A 1 115 ? -13.914 8.601 -52.748 1.00 43.47 115 ALA A C 1
ATOM 871 O O . ALA A 1 115 ? -13.490 8.057 -53.763 1.00 43.47 115 ALA A O 1
ATOM 872 N N . ALA A 1 116 ? -15.181 8.553 -52.354 1.00 45.62 116 ALA A N 1
ATOM 873 C CA . ALA A 1 116 ? -16.352 8.409 -53.212 1.00 45.62 116 ALA A CA 1
ATOM 874 C C . ALA A 1 116 ? -17.467 9.153 -52.454 1.00 45.62 116 ALA A C 1
ATOM 876 O O . ALA A 1 116 ? -17.687 8.881 -51.279 1.00 45.62 116 ALA A O 1
ATOM 877 N N . GLY A 1 117 ? -17.964 10.289 -52.952 1.00 36.72 117 GLY A N 1
ATOM 878 C CA . GLY A 1 117 ? -19.073 10.306 -53.912 1.00 36.72 117 GLY A CA 1
ATOM 879 C C . GLY A 1 117 ? -20.344 9.934 -53.143 1.00 36.72 117 GLY A C 1
ATOM 880 O O . GLY A 1 117 ? -20.520 8.776 -52.807 1.00 36.72 117 GLY A O 1
ATOM 881 N N . GLY A 1 118 ? -21.167 10.865 -52.669 1.00 39.34 118 GLY A N 1
ATOM 882 C CA . GLY A 1 118 ? -21.898 11.862 -53.446 1.00 39.34 118 GLY A CA 1
ATOM 883 C C . GLY A 1 118 ? -23.380 11.475 -53.386 1.00 39.34 118 GLY A C 1
ATOM 884 O O . GLY A 1 118 ? -23.678 10.318 -53.638 1.00 39.34 118 GLY A O 1
ATOM 885 N N . LEU A 1 119 ? -24.246 12.410 -52.977 1.00 45.50 119 LEU A N 1
ATOM 886 C CA . LEU A 1 119 ? -25.713 12.514 -53.158 1.00 45.50 119 LEU A CA 1
ATOM 887 C C . LEU A 1 119 ? -26.155 13.647 -52.203 1.00 45.50 119 LEU A C 1
ATOM 889 O O . LEU A 1 119 ? -26.022 13.529 -50.993 1.00 45.50 119 LEU A O 1
ATOM 893 N N . ALA A 1 120 ? -26.314 14.873 -52.695 1.00 38.91 120 ALA A N 1
ATOM 894 C CA . ALA A 1 120 ? -27.512 15.408 -53.342 1.00 38.91 120 ALA A CA 1
ATOM 895 C C . ALA A 1 120 ? -28.581 15.889 -52.342 1.00 38.91 120 ALA A C 1
ATOM 897 O O . ALA A 1 120 ? -29.060 15.133 -51.509 1.00 38.91 120 ALA A O 1
ATOM 898 N N . ALA A 1 121 ? -28.977 17.148 -52.563 1.00 39.59 121 ALA A N 1
ATOM 899 C CA . ALA A 1 121 ? -30.244 17.775 -52.195 1.00 39.59 121 ALA A CA 1
ATOM 900 C C . ALA A 1 121 ? -30.510 18.044 -50.701 1.00 39.59 121 ALA A C 1
ATOM 902 O O . ALA A 1 121 ? -30.890 17.164 -49.945 1.00 39.59 121 ALA A O 1
ATOM 903 N N . ALA A 1 122 ? -30.479 19.318 -50.306 1.00 49.25 122 ALA A N 1
ATOM 904 C CA . ALA A 1 122 ? -31.698 20.132 -50.336 1.00 49.25 122 ALA A CA 1
ATOM 905 C C . ALA A 1 122 ? -31.433 21.532 -49.757 1.00 49.25 122 ALA A C 1
ATOM 907 O O . ALA A 1 122 ? -31.205 21.732 -48.569 1.00 49.25 122 ALA A O 1
ATOM 908 N N . LEU A 1 123 ? -31.451 22.484 -50.680 1.00 53.78 123 LEU A N 1
ATOM 909 C CA . LEU A 1 123 ? -31.930 23.855 -50.576 1.00 53.78 123 LEU A CA 1
ATOM 910 C C . LEU A 1 123 ? -32.701 24.219 -49.286 1.00 53.78 123 LEU A C 1
ATOM 912 O O . LEU A 1 123 ? -33.818 23.749 -49.104 1.00 53.78 123 LEU A O 1
ATOM 916 N N . LEU A 1 124 ? -32.183 25.169 -48.499 1.00 54.69 124 LEU A N 1
ATOM 917 C CA . LEU A 1 124 ? -33.014 26.158 -47.797 1.00 54.69 124 LEU A CA 1
ATOM 918 C C . LEU A 1 124 ? -32.298 27.528 -47.768 1.00 54.69 124 LEU A C 1
ATOM 920 O O . LEU A 1 124 ? -31.235 27.644 -47.156 1.00 54.69 124 LEU A O 1
ATOM 924 N N . PRO A 1 125 ? -32.844 28.559 -48.442 1.00 58.56 125 PRO A N 1
ATOM 925 C CA . PRO A 1 125 ? -32.395 29.941 -48.329 1.00 58.56 125 PRO A CA 1
ATOM 926 C C . PRO A 1 125 ? -32.990 30.673 -47.109 1.00 58.56 125 PRO A C 1
ATOM 928 O O . PRO A 1 125 ? -34.094 30.390 -46.654 1.00 58.56 125 PRO A O 1
ATOM 931 N N . GLN A 1 126 ? -32.187 31.626 -46.633 1.00 61.06 126 GLN A N 1
ATOM 932 C CA . GLN A 1 126 ? -32.363 32.668 -45.611 1.00 61.06 126 GLN A CA 1
ATOM 933 C C . GLN A 1 126 ? -33.811 33.092 -45.261 1.00 61.06 126 GLN A C 1
ATOM 935 O O . GLN A 1 126 ? -34.591 33.381 -46.171 1.00 61.06 126 GLN A O 1
ATOM 940 N N . PRO A 1 127 ? -34.153 33.300 -43.973 1.00 58.59 127 PRO A N 1
ATOM 941 C CA . PRO A 1 127 ? -35.324 34.089 -43.607 1.00 58.59 127 PRO A CA 1
ATOM 942 C C . PRO A 1 127 ? -35.046 35.590 -43.794 1.00 58.59 127 PRO A C 1
ATOM 944 O O . PRO A 1 127 ? -34.215 36.187 -43.109 1.00 58.59 127 PRO A O 1
ATOM 947 N N . ALA A 1 128 ? -35.765 36.188 -44.744 1.00 61.00 128 ALA A N 1
ATOM 948 C CA . ALA A 1 128 ? -35.867 37.627 -44.937 1.00 61.00 128 ALA A CA 1
ATOM 949 C C . ALA A 1 128 ? -36.634 38.280 -43.773 1.00 61.00 128 ALA A C 1
ATOM 951 O O . ALA A 1 128 ? -37.711 37.827 -43.389 1.00 61.00 128 ALA A O 1
ATOM 952 N N . PHE A 1 129 ? -36.065 39.360 -43.244 1.00 45.66 129 PHE A N 1
ATOM 953 C CA . PHE A 1 129 ? -36.713 40.324 -42.355 1.00 45.66 129 PHE A CA 1
ATOM 954 C C . PHE A 1 129 ? -37.751 41.159 -43.122 1.00 45.66 129 PHE A C 1
ATOM 956 O O . PHE A 1 129 ? -37.475 41.583 -44.247 1.00 45.66 129 PHE A O 1
ATOM 963 N N . PRO A 1 130 ? -38.904 41.445 -42.503 1.00 68.06 130 PRO A N 1
ATOM 964 C CA . PRO A 1 130 ? -39.540 42.752 -42.702 1.00 68.06 130 PRO A CA 1
ATOM 965 C C . PRO A 1 130 ? -40.159 43.328 -41.407 1.00 68.06 130 PRO A C 1
ATOM 967 O O . PRO A 1 130 ? -40.397 42.577 -40.458 1.00 68.06 130 PRO A O 1
ATOM 970 N N . PRO A 1 131 ? -40.655 44.576 -41.444 1.00 63.53 131 PRO A N 1
ATOM 971 C CA . PRO A 1 131 ? -40.010 45.825 -41.858 1.00 63.53 131 PRO A CA 1
ATOM 972 C C . PRO A 1 131 ? -39.446 46.626 -40.668 1.00 63.53 131 PRO A C 1
ATOM 974 O O . PRO A 1 131 ? -40.000 46.526 -39.549 1.00 63.53 131 PRO A O 1
#

Sequence (131 aa):
MSAGTGPGRTYTLLGPDGRPYRSSVPGTRGGYRRGRLYGRLDCPSALRALARGHYRTHRVFFADEATAVAAGYRPCAVCLPTAYARWKARQESAGPHAADSARSETFPPAAARRAAGGLAAALLPQPAFPP

Secondary structure (DSSP, 8-state):
------TT--EEEE-TTS-EEEESSPPSEEEETTTTEEEETT-HHHHHHHHTSTTGGGEEEES-HHHHHHTTPEEPTTT-HHHHHHHHHHHHHT-S-SSSSSS-SS---S----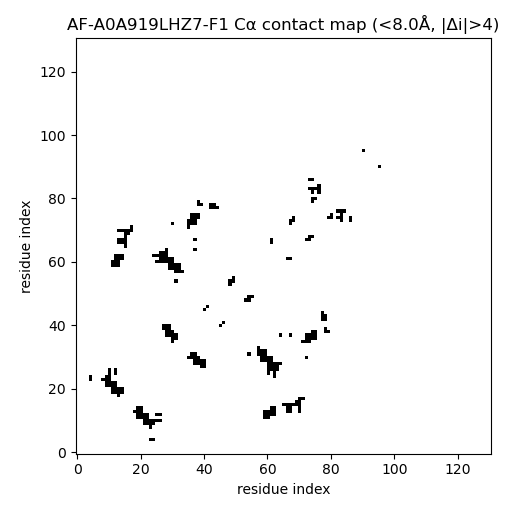-----------------

Foldseek 3Di:
DDDDQDPDDWDFAQFLCRDTDTDSDFAQWKDFQVQLAIAGPPFPVNVVVVVVVPGPVRIHGHNDPNGSVSSVGAYDCRHCVPSNVVVVVVDVVVPVPDPPPPPPVPDDDPDDPDDDDDDDDDDDDDDDDDD

Solvent-accessible surface area (backbone atoms only — not comparable to full-atom values): 8353 Å² total; per-residue (Å²): 142,81,81,84,74,71,93,83,60,74,32,74,28,39,39,43,87,59,45,77,42,80,31,75,61,77,47,67,27,28,28,38,62,90,74,37,29,32,40,50,71,84,22,68,70,51,50,53,36,52,74,65,61,84,37,69,92,44,56,43,24,14,68,41,71,68,32,37,48,62,40,64,30,42,56,29,63,85,74,32,46,68,58,25,51,53,51,48,53,51,44,62,75,67,50,82,74,84,84,68,74,86,77,71,89,80,70,84,79,95,80,80,93,77,90,77,85,88,83,82,88,79,92,80,83,80,89,79,86,84,134

Radius of gyration: 26.61 Å; Cα contacts (8 Å, |Δi|>4): 153; chains: 1; bounding box: 51×61×79 Å